Protein AF-A0A2G5C3Y0-F1 (afdb_monomer_lite)

Radius of gyration: 13.21 Å; chains: 1; bounding box: 34×29×29 Å

Secondary structure (DSSP, 8-state):
-HHHHHHHHHHHHHHHHTT-HHHHHHHHHHHHTT-HHHHHHHHHHHHHTTT--TT---BTTB-SHHHHHHHHHHHHHTSGGGGGS-HHHHHHTT--

Organism: Aquilegia coerulea (NCBI:txid218851)

Structure (mmCIF, N/CA/C/O backbone):
data_AF-A0A2G5C3Y0-F1
#
_entry.id   AF-A0A2G5C3Y0-F1
#
loop_
_atom_site.group_PDB
_atom_site.id
_atom_site.type_symbol
_atom_site.label_atom_id
_atom_site.label_alt_id
_atom_site.label_comp_id
_atom_site.label_asym_id
_atom_site.label_entity_id
_atom_site.label_seq_id
_atom_site.pdbx_PDB_ins_code
_atom_site.Cartn_x
_atom_site.Cartn_y
_atom_site.Cartn_z
_atom_site.occupancy
_atom_site.B_iso_or_equiv
_atom_site.auth_seq_id
_atom_site.auth_comp_id
_atom_site.auth_asym_id
_atom_site.auth_atom_id
_atom_site.pdbx_PDB_model_num
ATOM 1 N N . MET A 1 1 ? -18.809 10.802 9.684 1.00 80.88 1 MET A N 1
ATOM 2 C CA . MET A 1 1 ? -18.060 9.533 9.520 1.00 80.88 1 MET A CA 1
ATOM 3 C C . MET A 1 1 ? -18.018 9.011 8.080 1.00 80.88 1 MET A C 1
ATOM 5 O O . MET A 1 1 ? -16.946 9.034 7.498 1.00 80.88 1 MET A O 1
ATOM 9 N N . GLU A 1 2 ? -19.118 8.587 7.445 1.00 91.75 2 GLU A N 1
ATOM 10 C CA . GLU A 1 2 ? -19.053 7.965 6.098 1.00 91.75 2 GLU A CA 1
ATOM 11 C C . GLU A 1 2 ? -18.533 8.908 4.991 1.00 91.75 2 GLU A C 1
ATOM 13 O O . GLU A 1 2 ? -17.651 8.543 4.211 1.00 91.75 2 GLU A O 1
ATOM 18 N N . LYS A 1 3 ? -18.993 10.169 4.970 1.00 94.56 3 LYS A N 1
ATOM 19 C CA . LYS A 1 3 ? -18.468 11.208 4.059 1.00 94.56 3 LYS A CA 1
ATOM 20 C C . LYS A 1 3 ? -16.967 11.456 4.250 1.00 94.56 3 LYS A C 1
ATOM 22 O O . LYS A 1 3 ? -16.248 11.626 3.270 1.00 94.56 3 LYS A O 1
ATOM 27 N N . GLU A 1 4 ? -16.498 11.452 5.496 1.00 94.31 4 GLU A N 1
ATOM 28 C CA . GLU A 1 4 ? -15.078 11.629 5.823 1.00 94.31 4 GLU A CA 1
ATOM 29 C C . GLU A 1 4 ? -14.248 10.427 5.374 1.00 94.31 4 GLU A C 1
ATOM 31 O O . GLU A 1 4 ? -13.191 10.619 4.787 1.00 94.31 4 GLU A O 1
ATOM 36 N N . ILE A 1 5 ? -14.737 9.197 5.582 1.00 95.94 5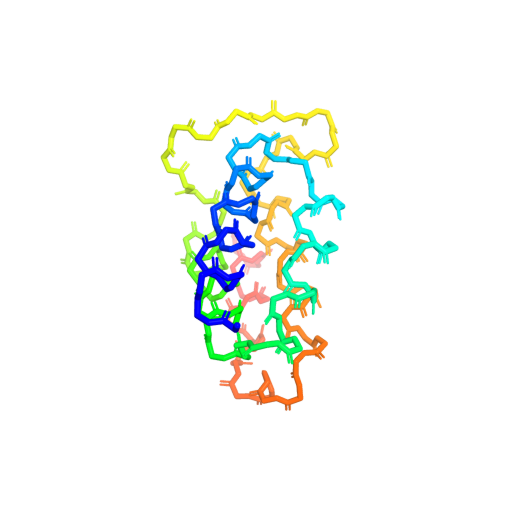 ILE A N 1
ATOM 37 C CA . ILE A 1 5 ? -14.085 7.975 5.089 1.00 95.94 5 ILE A CA 1
ATOM 38 C C . ILE A 1 5 ? -13.979 8.025 3.565 1.00 95.94 5 ILE A C 1
ATOM 40 O O . ILE A 1 5 ? -12.909 7.755 3.026 1.00 95.94 5 ILE A O 1
ATOM 44 N N . LYS A 1 6 ? -15.042 8.429 2.860 1.00 96.50 6 LYS A N 1
ATOM 45 C CA . LYS A 1 6 ? -15.028 8.577 1.397 1.00 96.50 6 LYS A CA 1
ATOM 46 C C . LYS A 1 6 ? -14.001 9.610 0.933 1.00 96.50 6 LYS A C 1
ATOM 48 O O . LYS A 1 6 ? -13.274 9.350 -0.024 1.00 96.50 6 LYS A O 1
ATOM 53 N N . LEU A 1 7 ? -13.937 10.770 1.589 1.00 97.44 7 LEU A N 1
ATOM 54 C CA . LEU A 1 7 ? -12.954 11.806 1.269 1.00 97.44 7 LEU A CA 1
ATOM 55 C C . LEU A 1 7 ? -11.530 11.304 1.526 1.00 97.44 7 LEU A C 1
ATOM 57 O O . LEU A 1 7 ? -10.686 11.395 0.642 1.00 97.44 7 LEU A O 1
ATOM 61 N N . LEU A 1 8 ? -11.286 10.720 2.698 1.00 97.44 8 LEU A N 1
ATOM 62 C CA . LEU A 1 8 ? -9.980 10.199 3.080 1.00 97.44 8 LEU A CA 1
ATOM 63 C C . LEU A 1 8 ? -9.524 9.077 2.143 1.00 97.44 8 LEU A C 1
ATOM 65 O O . LEU A 1 8 ? -8.382 9.088 1.711 1.00 97.44 8 LEU A O 1
ATOM 69 N N . SER A 1 9 ? -10.431 8.183 1.742 1.00 96.50 9 SER A N 1
ATOM 70 C CA . SER A 1 9 ? -10.142 7.119 0.770 1.00 96.50 9 SER A CA 1
ATOM 71 C C . SER A 1 9 ? -9.688 7.691 -0.573 1.00 96.50 9 SER A C 1
ATOM 73 O O . SER A 1 9 ? -8.702 7.227 -1.137 1.00 96.50 9 SER A O 1
ATOM 75 N N . LYS A 1 10 ? -10.362 8.740 -1.069 1.00 96.81 10 LYS A N 1
ATOM 76 C CA . LYS A 1 10 ? -9.956 9.432 -2.302 1.00 96.81 10 LYS A CA 1
ATOM 77 C C . LYS A 1 10 ? -8.577 10.073 -2.165 1.00 96.81 10 LYS A C 1
ATOM 79 O O . LYS A 1 10 ? -7.750 9.919 -3.052 1.00 96.81 10 LYS A O 1
ATOM 84 N N . VAL A 1 11 ? -8.321 10.762 -1.054 1.00 97.88 11 VAL A N 1
ATOM 85 C CA . VAL A 1 11 ? -7.020 11.393 -0.784 1.00 97.88 11 VAL A CA 1
ATOM 86 C C . VAL A 1 11 ? -5.908 10.341 -0.706 1.00 97.88 11 VAL A C 1
ATOM 88 O O . VAL A 1 11 ? -4.864 10.516 -1.327 1.00 97.88 11 VAL A O 1
ATOM 91 N N . THR A 1 12 ? -6.144 9.215 -0.027 1.00 97.62 12 THR A N 1
ATOM 92 C CA . THR A 1 12 ? -5.196 8.094 0.040 1.00 97.62 12 THR A CA 1
ATOM 93 C C . THR A 1 12 ? -4.871 7.543 -1.346 1.00 97.62 12 THR A C 1
ATOM 95 O O . THR A 1 12 ? -3.698 7.423 -1.689 1.00 97.62 12 THR A O 1
ATOM 98 N N . VAL A 1 13 ? -5.881 7.270 -2.176 1.00 95.12 13 VAL A N 1
ATOM 99 C CA . VAL A 1 13 ? -5.661 6.768 -3.543 1.00 95.12 13 VAL A CA 1
ATOM 100 C C . VAL A 1 13 ? -4.956 7.806 -4.425 1.00 95.12 13 VAL A C 1
ATOM 102 O O . VAL A 1 13 ? -4.112 7.433 -5.231 1.00 95.12 13 VAL A O 1
ATOM 105 N N . ASN A 1 14 ? -5.213 9.103 -4.241 1.00 96.38 14 ASN A N 1
ATOM 106 C CA . ASN A 1 14 ? -4.501 10.151 -4.978 1.00 96.38 14 ASN A CA 1
ATOM 107 C C . ASN A 1 14 ? -3.003 10.177 -4.639 1.00 96.38 14 ASN A C 1
ATOM 109 O O . ASN A 1 14 ? -2.175 10.268 -5.540 1.00 96.38 14 ASN A O 1
ATOM 113 N N . HIS A 1 15 ? -2.632 10.063 -3.360 1.00 96.62 15 HIS A N 1
ATOM 114 C CA . HIS A 1 15 ? -1.215 9.997 -2.983 1.00 96.62 15 HIS A CA 1
ATOM 115 C C . HIS A 1 15 ? -0.540 8.705 -3.454 1.00 96.62 15 HIS A C 1
ATOM 117 O O . HIS A 1 15 ? 0.641 8.737 -3.791 1.00 96.62 15 HIS A O 1
ATOM 123 N N . LEU A 1 16 ? -1.282 7.594 -3.531 1.00 95.12 16 LEU A N 1
ATOM 124 C CA . LEU A 1 16 ? -0.811 6.362 -4.169 1.00 95.12 16 LEU A CA 1
ATOM 125 C C . LEU A 1 16 ? -0.562 6.572 -5.669 1.00 95.12 16 LEU A C 1
ATOM 127 O O . LEU A 1 16 ? 0.480 6.172 -6.176 1.00 95.12 16 LEU A O 1
ATOM 131 N N . PHE A 1 17 ? -1.492 7.235 -6.360 1.00 94.62 17 PHE A N 1
ATOM 132 C CA . PHE A 1 17 ? -1.390 7.532 -7.789 1.00 94.62 17 PHE A CA 1
ATOM 133 C C . PHE A 1 17 ? -0.185 8.416 -8.128 1.00 94.62 17 PHE A C 1
ATOM 135 O O . PHE A 1 17 ? 0.446 8.215 -9.157 1.00 94.62 17 PHE A O 1
ATOM 142 N N . LEU A 1 18 ? 0.153 9.361 -7.249 1.00 95.19 18 LEU A N 1
ATOM 143 C CA . LEU A 1 18 ? 1.325 10.236 -7.374 1.00 95.19 18 LEU A CA 1
ATOM 144 C C . LEU A 1 18 ? 2.609 9.635 -6.775 1.00 95.19 18 LEU A C 1
ATOM 146 O O . LEU A 1 18 ? 3.597 10.354 -6.617 1.00 95.19 18 LEU A O 1
ATOM 150 N N . THR A 1 19 ? 2.541 8.382 -6.309 1.00 93.75 19 THR A N 1
ATOM 151 C CA . THR A 1 19 ? 3.604 7.662 -5.590 1.00 93.75 19 THR A CA 1
ATOM 152 C C . THR A 1 19 ? 4.273 8.498 -4.490 1.00 93.75 19 THR A C 1
ATOM 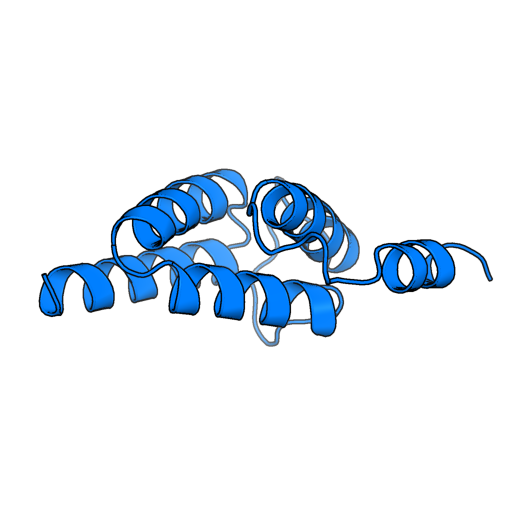154 O O . THR A 1 19 ? 5.466 8.385 -4.209 1.00 93.75 19 THR A O 1
ATOM 157 N N . GLN A 1 20 ? 3.498 9.351 -3.817 1.00 94.88 20 GLN A N 1
ATOM 158 C CA . GLN A 1 20 ? 3.941 10.153 -2.678 1.00 94.88 20 GLN A CA 1
ATOM 159 C C . GLN A 1 20 ? 3.877 9.289 -1.421 1.00 94.88 20 GLN A C 1
ATOM 161 O O . GLN A 1 20 ? 2.960 9.428 -0.609 1.00 94.88 20 GLN A O 1
ATOM 166 N N . PHE A 1 21 ? 4.822 8.354 -1.294 1.00 95.00 21 PHE A N 1
ATOM 167 C CA . PHE A 1 21 ? 4.690 7.231 -0.366 1.00 95.00 21 PHE A CA 1
ATOM 168 C C . PHE A 1 21 ? 4.417 7.653 1.086 1.00 95.00 21 PHE A C 1
ATOM 170 O O . PHE A 1 21 ? 3.492 7.132 1.700 1.00 95.00 21 PHE A O 1
ATOM 177 N N . GLU A 1 22 ? 5.133 8.643 1.625 1.00 95.50 22 GLU A N 1
ATOM 178 C CA . GLU A 1 22 ? 4.911 9.092 3.009 1.00 95.50 22 GLU A CA 1
ATOM 179 C C . GLU A 1 22 ? 3.525 9.724 3.220 1.00 95.50 22 GLU A C 1
ATOM 181 O O . GLU A 1 22 ? 2.864 9.478 4.232 1.00 95.50 22 GLU A O 1
ATOM 186 N N . ALA A 1 23 ? 3.024 10.484 2.240 1.00 96.69 23 ALA A N 1
ATOM 187 C CA . ALA A 1 23 ? 1.674 11.047 2.290 1.00 96.69 23 ALA A CA 1
ATOM 188 C C . ALA A 1 23 ? 0.603 9.950 2.152 1.00 96.69 23 ALA A C 1
ATOM 190 O O . ALA A 1 23 ? -0.406 9.946 2.869 1.00 96.69 23 ALA A O 1
ATOM 191 N N . PHE A 1 24 ? 0.844 8.970 1.280 1.00 96.94 24 PHE A N 1
ATOM 192 C CA . PHE A 1 24 ? 0.027 7.768 1.175 1.00 96.94 24 PHE A CA 1
ATOM 193 C C . PHE A 1 24 ? -0.016 7.021 2.515 1.00 96.94 24 PHE A C 1
ATOM 195 O O . PHE A 1 24 ? -1.103 6.814 3.048 1.00 96.94 24 PHE A O 1
ATOM 202 N N . ARG A 1 25 ? 1.136 6.722 3.128 1.00 96.50 25 ARG A N 1
ATOM 203 C CA . ARG A 1 25 ? 1.241 6.047 4.430 1.00 96.50 25 ARG A CA 1
ATOM 204 C C . ARG A 1 25 ? 0.497 6.806 5.529 1.00 96.50 25 ARG A C 1
ATOM 206 O O . ARG A 1 25 ? -0.302 6.212 6.252 1.00 96.50 25 ARG A O 1
ATOM 213 N N . ALA A 1 26 ? 0.690 8.120 5.637 1.00 97.06 26 ALA A N 1
ATOM 214 C CA . ALA A 1 26 ? 0.028 8.939 6.653 1.00 97.06 26 ALA A CA 1
ATOM 215 C C . ALA A 1 26 ? -1.507 8.922 6.522 1.00 97.06 26 ALA A C 1
ATOM 217 O O . ALA A 1 26 ? -2.238 8.774 7.513 1.00 97.06 26 ALA A O 1
ATOM 218 N N . THR A 1 27 ? -2.016 9.046 5.294 1.00 97.62 27 THR A N 1
ATOM 219 C CA . THR A 1 27 ? -3.464 9.038 5.032 1.00 97.62 27 THR A CA 1
ATOM 220 C C . THR A 1 27 ? -4.061 7.641 5.191 1.00 97.62 27 THR A C 1
ATOM 222 O O . THR A 1 27 ? -5.145 7.503 5.753 1.00 97.62 27 THR A O 1
ATOM 225 N N . LEU A 1 28 ? -3.322 6.600 4.815 1.00 96.69 28 LEU A N 1
ATOM 226 C CA . LEU A 1 28 ? -3.689 5.199 4.985 1.00 96.69 28 LEU A CA 1
ATOM 227 C C . LEU A 1 28 ? -3.781 4.789 6.466 1.00 96.69 28 LEU A C 1
ATOM 229 O O . LEU A 1 28 ? -4.755 4.143 6.861 1.00 96.69 28 LEU A O 1
ATOM 233 N N . LEU A 1 29 ? -2.831 5.207 7.311 1.00 95.50 29 LEU A N 1
ATOM 234 C CA . LEU A 1 29 ? -2.887 5.002 8.767 1.00 95.50 29 LEU A CA 1
ATOM 235 C C . LEU A 1 29 ? -4.031 5.801 9.407 1.00 95.50 29 LEU A C 1
ATOM 237 O O . LEU A 1 29 ? -4.708 5.328 10.324 1.00 95.50 29 LEU A O 1
ATOM 241 N N . SER A 1 30 ? -4.308 6.999 8.891 1.00 95.94 30 SER A N 1
ATOM 242 C CA . SER A 1 30 ? -5.485 7.777 9.290 1.00 95.94 30 SER A CA 1
ATOM 243 C C . SER A 1 30 ? -6.795 7.092 8.886 1.00 95.94 30 SER A C 1
ATOM 245 O O . SER A 1 30 ? -7.787 7.187 9.618 1.00 95.94 30 SER A O 1
ATOM 247 N N . LEU A 1 31 ? -6.803 6.400 7.741 1.00 95.81 31 LEU A N 1
ATOM 248 C CA . LEU A 1 31 ? -7.930 5.611 7.255 1.00 95.81 31 LEU A CA 1
ATOM 249 C C . LEU A 1 31 ? -8.108 4.353 8.100 1.00 95.81 31 LEU A C 1
ATOM 251 O O . LEU A 1 31 ? -9.238 4.067 8.476 1.00 95.81 31 LEU A O 1
ATOM 255 N N . ARG A 1 32 ? -7.022 3.679 8.504 1.00 94.50 32 ARG A N 1
ATOM 256 C CA . ARG A 1 32 ? -7.055 2.510 9.403 1.00 94.50 32 ARG A CA 1
ATOM 257 C C . ARG A 1 32 ? -7.841 2.802 10.680 1.00 94.50 32 ARG A C 1
ATOM 259 O O . ARG A 1 32 ? -8.679 2.000 11.061 1.00 94.50 32 ARG A O 1
ATOM 266 N N . LYS A 1 33 ? -7.648 3.974 11.297 1.00 93.44 33 LYS A N 1
ATOM 267 C CA . LYS A 1 33 ? -8.383 4.380 12.516 1.00 93.44 33 LYS A CA 1
ATOM 268 C C . LYS A 1 33 ? -9.905 4.496 12.326 1.00 93.44 33 LYS A C 1
ATOM 270 O O . LYS A 1 33 ? -10.631 4.488 13.312 1.00 93.44 33 LYS A O 1
ATOM 275 N N . ARG A 1 34 ? -10.387 4.662 11.089 1.00 94.25 34 ARG A N 1
ATOM 276 C CA . ARG A 1 34 ? -11.807 4.901 10.755 1.00 94.25 34 ARG A CA 1
ATOM 277 C C . ARG A 1 34 ? -12.454 3.736 10.003 1.00 94.25 34 ARG A C 1
ATOM 279 O O . ARG A 1 34 ? -13.651 3.519 10.133 1.00 94.25 34 ARG A O 1
ATOM 286 N N . ASN A 1 35 ? -11.675 3.029 9.190 1.00 95.25 35 ASN A N 1
ATOM 287 C CA . ASN A 1 35 ? -12.063 1.859 8.415 1.00 95.25 35 ASN A CA 1
ATOM 288 C C . ASN A 1 35 ? -10.829 0.944 8.223 1.00 95.25 35 ASN A C 1
ATOM 290 O O . ASN A 1 35 ? -10.134 1.041 7.203 1.00 95.25 35 ASN A O 1
ATOM 294 N N . PRO A 1 36 ? -10.530 0.078 9.212 1.00 93.44 36 PRO A N 1
ATOM 295 C CA . PRO A 1 36 ? -9.386 -0.831 9.167 1.00 93.44 36 PRO A CA 1
ATOM 296 C C . PRO A 1 36 ? -9.419 -1.766 7.956 1.00 93.44 36 PRO A C 1
ATOM 298 O O . PRO A 1 36 ? -8.398 -1.944 7.296 1.00 93.44 36 PRO A O 1
ATOM 301 N N . SER A 1 37 ? -10.597 -2.305 7.624 1.00 93.38 37 SER A N 1
ATOM 302 C CA . SER A 1 37 ? -10.782 -3.264 6.531 1.00 93.38 37 SER A CA 1
ATOM 303 C C . SER A 1 37 ? -10.441 -2.663 5.169 1.00 93.38 37 SER A C 1
ATOM 305 O O . SER A 1 37 ? -9.760 -3.300 4.372 1.00 93.38 37 SER A O 1
ATOM 307 N N . LEU A 1 38 ? -10.861 -1.421 4.906 1.00 94.94 38 LEU A N 1
ATOM 308 C CA . LEU A 1 38 ? -10.528 -0.737 3.656 1.00 94.94 38 LEU A CA 1
ATOM 309 C C . LEU A 1 38 ? -9.036 -0.402 3.568 1.00 94.94 38 LEU A C 1
ATOM 311 O O . LEU A 1 38 ? -8.430 -0.577 2.516 1.00 94.94 38 LEU A O 1
ATOM 315 N N . SER A 1 39 ? -8.440 0.060 4.670 1.00 95.31 39 SER A N 1
ATOM 316 C CA . SER A 1 39 ? -7.003 0.349 4.730 1.00 95.31 39 SER A CA 1
ATOM 317 C C . SER A 1 39 ? -6.168 -0.910 4.446 1.00 95.31 39 SER A C 1
ATOM 319 O O . SER A 1 39 ? -5.26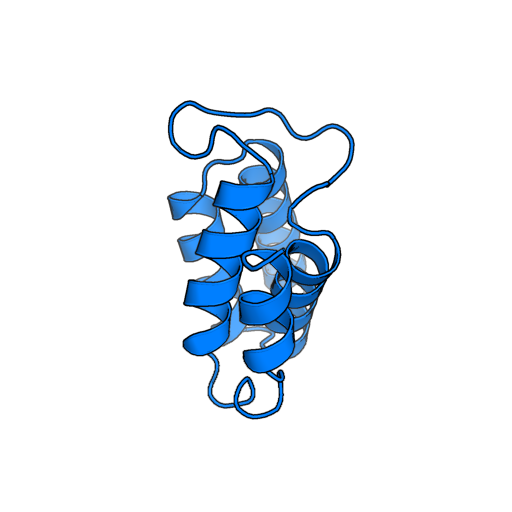4 -0.883 3.610 1.00 95.31 39 SER A O 1
ATOM 321 N N . LEU A 1 40 ? -6.548 -2.040 5.052 1.00 94.62 40 LEU A N 1
ATOM 322 C CA . LEU A 1 40 ? -5.937 -3.344 4.805 1.00 94.62 40 LEU A CA 1
ATOM 323 C C . LEU A 1 40 ? -6.101 -3.790 3.344 1.00 94.62 40 LEU A C 1
ATOM 325 O O . LEU A 1 40 ? -5.123 -4.191 2.716 1.00 94.62 40 LEU A O 1
ATOM 329 N N . ALA A 1 41 ? -7.309 -3.676 2.784 1.00 94.56 41 ALA A N 1
ATOM 330 C CA . ALA A 1 41 ? -7.587 -4.066 1.403 1.00 94.56 41 ALA A CA 1
ATOM 331 C C . ALA A 1 41 ? -6.757 -3.261 0.389 1.00 94.56 41 ALA A C 1
ATOM 333 O O . ALA A 1 41 ? -6.261 -3.825 -0.585 1.00 94.56 41 ALA A O 1
ATOM 334 N N . ILE A 1 42 ? -6.556 -1.959 0.630 1.00 94.44 42 ILE A N 1
ATOM 335 C CA . ILE A 1 42 ? -5.689 -1.115 -0.205 1.00 94.44 42 ILE A CA 1
ATOM 336 C C . ILE A 1 42 ? -4.246 -1.638 -0.175 1.00 94.44 42 ILE A C 1
ATOM 338 O O . ILE A 1 42 ? -3.660 -1.839 -1.236 1.00 94.44 42 ILE A O 1
ATOM 342 N N . LEU A 1 43 ? -3.677 -1.911 1.006 1.00 94.25 43 LEU A N 1
ATOM 343 C CA . LEU A 1 43 ? -2.312 -2.449 1.118 1.00 94.25 43 LEU A CA 1
ATOM 344 C C . LEU A 1 43 ? -2.162 -3.802 0.430 1.00 94.25 43 LEU A C 1
ATOM 346 O O . LEU A 1 43 ? -1.233 -3.998 -0.351 1.00 94.25 43 LEU A O 1
ATOM 350 N N . GLN A 1 44 ? -3.091 -4.723 0.685 1.00 93.12 44 GLN A N 1
ATOM 351 C CA . GLN A 1 44 ? -3.089 -6.043 0.060 1.00 93.12 44 GLN A CA 1
ATOM 352 C C . GLN A 1 44 ? -3.182 -5.939 -1.466 1.00 93.12 44 GLN A C 1
ATOM 354 O O . GLN A 1 44 ? -2.490 -6.675 -2.168 1.00 93.12 44 GLN A O 1
ATOM 359 N N . ALA A 1 45 ? -3.968 -5.002 -2.000 1.00 93.75 45 ALA A N 1
ATOM 360 C CA . ALA A 1 45 ? -4.068 -4.766 -3.439 1.00 93.75 45 ALA A CA 1
ATOM 361 C C . ALA A 1 45 ? -2.764 -4.226 -4.053 1.00 93.75 45 ALA A C 1
ATOM 363 O O . ALA A 1 45 ? -2.413 -4.606 -5.171 1.00 93.75 45 ALA A O 1
ATOM 364 N N . VAL A 1 46 ? -2.032 -3.363 -3.341 1.00 94.38 46 VAL A N 1
ATOM 365 C CA . VAL A 1 46 ? -0.720 -2.866 -3.794 1.00 94.38 46 VAL A CA 1
ATOM 366 C C . VAL A 1 46 ? 0.311 -4.000 -3.780 1.00 94.38 46 VAL A C 1
ATOM 368 O O . VAL A 1 46 ? 1.009 -4.220 -4.770 1.00 94.38 46 VAL A O 1
ATOM 371 N N . VAL A 1 47 ? 0.380 -4.746 -2.674 1.00 93.50 47 VAL A N 1
ATOM 372 C CA . VAL A 1 47 ? 1.351 -5.829 -2.461 1.00 93.50 47 VAL A CA 1
ATOM 373 C C . VAL A 1 47 ? 1.112 -7.002 -3.414 1.00 93.50 47 VAL A C 1
ATOM 375 O O . VAL A 1 47 ? 2.054 -7.466 -4.050 1.00 93.50 47 VAL A O 1
ATOM 378 N N . SER A 1 48 ? -0.138 -7.447 -3.581 1.00 91.06 48 SER A N 1
ATOM 379 C CA . SER A 1 48 ? -0.492 -8.563 -4.479 1.00 91.06 48 SER A CA 1
ATOM 380 C C . SER A 1 48 ? -0.179 -8.285 -5.951 1.00 91.06 48 SER A C 1
ATOM 382 O O . SER A 1 48 ? 0.116 -9.210 -6.702 1.00 91.06 48 SER A O 1
ATOM 384 N N . GLN A 1 49 ? -0.187 -7.017 -6.365 1.00 92.56 49 GLN A N 1
ATOM 385 C CA . GLN A 1 49 ? 0.213 -6.606 -7.713 1.00 92.56 49 GLN A CA 1
ATOM 386 C C . GLN A 1 49 ? 1.721 -6.343 -7.840 1.00 92.56 49 GLN A C 1
ATOM 388 O O . GLN A 1 49 ? 2.183 -5.941 -8.908 1.00 92.56 49 GLN A O 1
ATOM 393 N N . GLY A 1 50 ? 2.505 -6.510 -6.770 1.00 88.75 50 GLY A N 1
ATOM 394 C CA . GLY A 1 50 ? 3.918 -6.132 -6.756 1.00 88.75 50 GLY A CA 1
ATOM 395 C C . GLY A 1 50 ? 4.120 -4.650 -7.091 1.00 88.75 50 GLY A C 1
ATOM 396 O O . GLY A 1 50 ? 5.065 -4.301 -7.793 1.00 88.75 50 GLY A O 1
ATOM 397 N N . GLY A 1 51 ? 3.184 -3.788 -6.670 1.00 89.50 51 GLY A N 1
ATOM 398 C CA . GLY A 1 51 ? 3.191 -2.353 -6.961 1.00 89.50 51 GLY A CA 1
ATOM 399 C C . GLY A 1 51 ? 2.916 -1.992 -8.426 1.00 89.50 51 GLY A C 1
ATOM 400 O O . GLY A 1 51 ? 2.975 -0.816 -8.778 1.00 89.50 51 GLY A O 1
ATOM 401 N N . LYS A 1 52 ? 2.598 -2.967 -9.293 1.00 90.69 52 LYS A N 1
ATOM 402 C CA . LYS A 1 52 ? 2.300 -2.759 -10.721 1.00 90.69 52 LYS A CA 1
ATOM 403 C C . LYS A 1 52 ? 0.871 -2.257 -10.923 1.00 90.69 52 LYS A C 1
ATOM 405 O O . LYS A 1 52 ? 0.017 -2.953 -11.465 1.00 90.69 52 LYS A O 1
ATOM 410 N N . ILE A 1 53 ? 0.610 -1.039 -10.469 1.00 89.56 53 ILE A N 1
ATOM 411 C CA . ILE A 1 53 ? -0.680 -0.370 -10.644 1.00 89.56 53 ILE A CA 1
ATOM 412 C C . ILE A 1 53 ? -0.650 0.389 -11.971 1.00 89.56 53 ILE A C 1
ATOM 414 O O . ILE A 1 53 ? 0.365 0.973 -12.344 1.00 89.56 53 ILE A O 1
ATOM 418 N N . LYS A 1 54 ? -1.754 0.353 -12.718 1.00 87.88 54 LYS A N 1
ATOM 419 C CA . LYS A 1 54 ? -1.853 1.069 -13.993 1.00 87.88 54 LYS A CA 1
ATOM 420 C C . LYS A 1 54 ? -1.877 2.580 -13.763 1.00 87.88 54 LYS A C 1
ATOM 422 O O . LYS A 1 54 ? -2.469 3.045 -12.796 1.00 87.88 54 LYS A O 1
ATOM 427 N N . GLU A 1 55 ? -1.266 3.310 -14.693 1.00 87.50 55 GLU A N 1
ATOM 428 C CA . GLU A 1 55 ? -1.363 4.774 -14.828 1.00 87.50 55 GLU A CA 1
ATOM 429 C C . GLU A 1 55 ? -0.794 5.605 -13.667 1.00 87.50 55 GLU A C 1
ATOM 431 O O . GLU A 1 55 ? -0.915 6.824 -13.696 1.00 87.50 55 GLU A O 1
ATOM 436 N N . ILE A 1 56 ? -0.126 4.996 -12.683 1.00 91.56 56 ILE A N 1
ATOM 437 C CA . ILE A 1 56 ? 0.528 5.751 -11.607 1.00 91.56 56 ILE A CA 1
ATOM 438 C C . ILE A 1 56 ? 1.714 6.574 -12.124 1.00 91.56 56 ILE A C 1
ATOM 440 O O . ILE A 1 56 ? 2.473 6.145 -12.996 1.00 91.56 56 ILE A O 1
ATOM 444 N N . LEU A 1 57 ? 1.864 7.768 -11.558 1.00 90.50 57 LEU A N 1
ATOM 445 C CA . LEU A 1 57 ? 2.948 8.698 -11.837 1.00 90.50 57 LEU A CA 1
ATOM 446 C C . LEU A 1 57 ? 4.061 8.469 -10.820 1.00 90.50 57 LEU A C 1
ATOM 448 O O . LEU A 1 57 ? 3.885 8.789 -9.648 1.00 90.50 57 LEU A O 1
ATOM 452 N N . TRP A 1 58 ? 5.187 7.922 -11.276 1.00 91.12 58 TRP A N 1
ATOM 453 C CA . TRP A 1 58 ? 6.357 7.687 -10.432 1.00 91.12 58 TRP A CA 1
ATOM 454 C C . TRP A 1 58 ? 6.999 9.000 -9.982 1.00 91.12 58 TRP A C 1
ATOM 456 O O . TRP A 1 58 ? 7.051 9.979 -10.728 1.00 91.12 58 TRP A O 1
ATOM 466 N N . SER A 1 59 ? 7.525 8.989 -8.764 1.00 88.31 59 SER A N 1
ATOM 467 C CA . SER A 1 59 ? 8.152 10.124 -8.098 1.00 88.31 59 SER A CA 1
ATOM 468 C C . 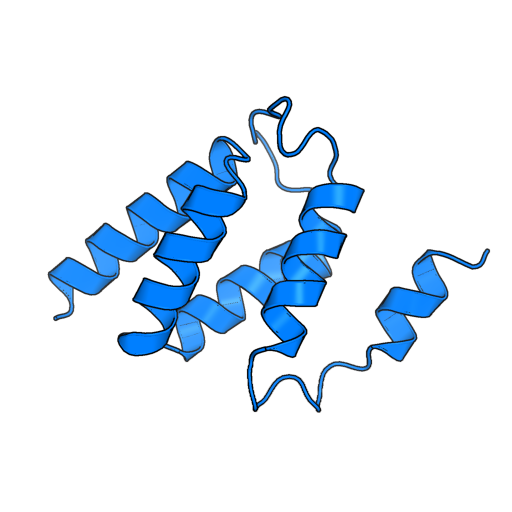SER A 1 59 ? 9.564 9.747 -7.664 1.00 88.31 59 SER A C 1
ATOM 470 O O . SER A 1 59 ? 9.900 8.569 -7.536 1.00 88.31 59 SER A O 1
ATOM 472 N N . ASP A 1 60 ? 10.392 10.740 -7.354 1.00 87.94 60 ASP A N 1
ATOM 473 C CA . ASP A 1 60 ? 11.745 10.473 -6.851 1.00 87.94 60 ASP A CA 1
ATOM 474 C C . ASP A 1 60 ? 11.734 9.755 -5.490 1.00 87.94 60 ASP A C 1
ATOM 476 O O . ASP A 1 60 ? 12.652 9.002 -5.171 1.00 87.94 60 ASP A O 1
ATOM 480 N N . SER A 1 61 ? 10.678 9.948 -4.689 1.00 82.25 61 SER A N 1
ATOM 481 C CA . SER A 1 61 ? 10.519 9.287 -3.387 1.00 82.25 61 SER A CA 1
ATOM 482 C C . SER A 1 61 ? 10.053 7.834 -3.496 1.00 82.25 61 SER A C 1
ATOM 484 O O . SER A 1 61 ? 10.264 7.051 -2.571 1.00 82.25 61 SER A O 1
ATOM 486 N N . CYS A 1 62 ? 9.435 7.452 -4.612 1.00 88.50 62 CYS A N 1
ATOM 487 C CA . CYS A 1 62 ? 9.055 6.082 -4.907 1.00 88.50 62 CYS A CA 1
ATOM 488 C C . CYS A 1 62 ? 9.093 5.884 -6.423 1.00 88.50 62 CYS A C 1
ATOM 490 O O . CYS A 1 62 ? 8.140 6.205 -7.129 1.00 88.50 62 CYS A O 1
ATOM 492 N N . SER A 1 63 ? 10.229 5.387 -6.911 1.00 90.44 63 SER A N 1
ATOM 493 C CA . SER A 1 63 ? 10.591 5.408 -8.332 1.00 90.44 63 SER A CA 1
ATOM 494 C C . SER A 1 63 ? 10.324 4.100 -9.076 1.00 90.44 63 SER A C 1
ATOM 496 O O . SER A 1 63 ? 10.550 4.020 -10.283 1.00 90.44 63 SER A O 1
ATOM 498 N N . SER A 1 64 ? 9.873 3.050 -8.382 1.00 92.75 64 SER A N 1
ATOM 499 C CA . SER A 1 64 ? 9.631 1.751 -9.009 1.00 92.75 64 SER A CA 1
ATOM 500 C C . SER A 1 64 ? 8.488 0.960 -8.360 1.00 92.75 64 SER A C 1
ATOM 502 O O . SER A 1 64 ? 8.246 1.09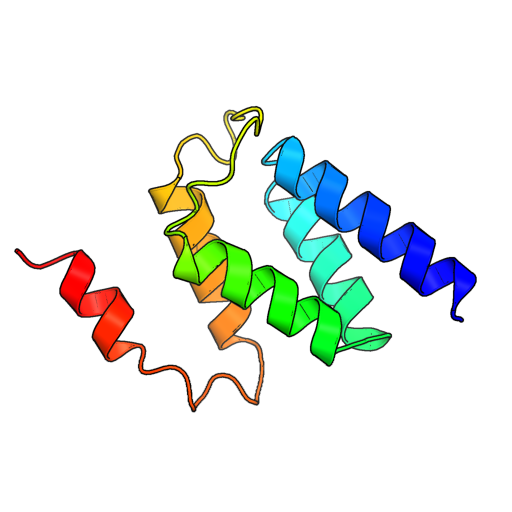6 -7.155 1.00 92.75 64 SER A O 1
ATOM 504 N N . PRO A 1 65 ? 7.833 0.062 -9.126 1.00 93.38 65 PRO A N 1
ATOM 505 C CA . PRO A 1 65 ? 6.815 -0.854 -8.607 1.00 93.38 65 PRO A CA 1
ATOM 506 C C . PRO A 1 65 ? 7.300 -1.691 -7.428 1.00 93.38 65 PRO A C 1
ATOM 508 O O . PRO A 1 65 ? 6.616 -1.779 -6.411 1.00 93.38 65 PRO A O 1
ATOM 511 N N . SER A 1 66 ? 8.502 -2.260 -7.533 1.00 92.88 66 SER A N 1
ATOM 512 C CA . SER A 1 66 ? 9.065 -3.110 -6.484 1.00 92.88 66 SER A CA 1
ATOM 513 C C . SER A 1 66 ? 9.288 -2.334 -5.187 1.00 92.88 66 SER A C 1
ATOM 515 O O . SER A 1 66 ? 8.988 -2.850 -4.114 1.00 92.88 66 SER A O 1
ATOM 517 N N . LEU A 1 67 ? 9.741 -1.077 -5.277 1.00 93.94 67 LEU A N 1
ATOM 518 C CA . LEU A 1 67 ? 9.900 -0.210 -4.110 1.00 93.94 67 LEU A CA 1
ATOM 519 C C . LEU A 1 67 ? 8.546 0.106 -3.460 1.00 93.94 67 LEU A C 1
ATOM 521 O O . LEU A 1 67 ? 8.419 -0.000 -2.243 1.00 93.94 67 LEU A O 1
ATOM 525 N N . LEU A 1 68 ? 7.520 0.427 -4.255 1.00 95.25 68 LEU A N 1
ATOM 526 C CA . LEU A 1 68 ? 6.162 0.658 -3.749 1.00 95.25 68 LEU A CA 1
ATOM 527 C C . LEU A 1 68 ? 5.599 -0.581 -3.040 1.00 95.25 68 LEU A C 1
ATOM 529 O O . LEU A 1 68 ? 5.001 -0.467 -1.967 1.00 95.25 68 LEU A O 1
ATOM 533 N N . ALA A 1 69 ? 5.797 -1.761 -3.629 1.00 95.12 69 ALA A N 1
ATOM 534 C CA . ALA A 1 69 ? 5.351 -3.032 -3.071 1.00 95.12 69 ALA A CA 1
ATOM 535 C C . ALA A 1 69 ? 6.057 -3.348 -1.754 1.00 95.12 69 ALA A C 1
ATOM 537 O O . ALA A 1 69 ? 5.400 -3.680 -0.770 1.00 95.12 69 ALA A O 1
ATOM 538 N N . TRP A 1 70 ? 7.382 -3.201 -1.732 1.00 94.44 70 TRP A N 1
ATOM 539 C CA . TRP A 1 70 ? 8.209 -3.453 -0.559 1.00 94.44 70 TRP A CA 1
ATOM 540 C C . TRP A 1 70 ? 7.844 -2.519 0.596 1.00 94.44 70 TRP A C 1
ATOM 542 O O . TRP A 1 70 ? 7.544 -2.987 1.692 1.00 94.44 70 TRP A O 1
ATOM 552 N N . LEU A 1 71 ? 7.762 -1.211 0.340 1.00 95.00 71 LEU A N 1
ATOM 553 C CA . LEU A 1 71 ? 7.358 -0.235 1.350 1.00 95.00 71 LEU A CA 1
ATOM 554 C C . LEU A 1 71 ? 5.932 -0.503 1.866 1.00 95.00 71 LEU A C 1
ATOM 556 O O . LEU A 1 71 ? 5.677 -0.433 3.067 1.00 95.00 71 LEU A O 1
ATOM 560 N N . SER A 1 72 ? 5.000 -0.863 0.979 1.00 95.06 72 SER A N 1
ATOM 561 C CA . SER A 1 72 ? 3.629 -1.223 1.374 1.00 95.06 72 SER A CA 1
ATOM 562 C C . SER A 1 72 ? 3.584 -2.508 2.201 1.00 95.06 72 SER A C 1
ATOM 564 O O . SER A 1 72 ? 2.805 -2.594 3.147 1.00 95.06 72 SER A O 1
ATOM 566 N N . ALA A 1 73 ? 4.437 -3.490 1.895 1.00 93.69 73 ALA A N 1
ATOM 567 C CA . ALA A 1 73 ? 4.567 -4.706 2.688 1.00 93.69 73 ALA A CA 1
ATOM 568 C C . ALA A 1 73 ? 5.082 -4.395 4.100 1.00 93.69 73 ALA A C 1
ATOM 570 O O . ALA A 1 73 ? 4.537 -4.930 5.058 1.00 93.69 73 ALA A O 1
ATOM 571 N N . LEU A 1 74 ? 6.046 -3.477 4.256 1.00 93.31 74 LEU A N 1
ATOM 572 C CA . LEU A 1 74 ? 6.491 -3.029 5.581 1.00 93.31 74 LEU A CA 1
ATOM 573 C C . LEU A 1 74 ? 5.347 -2.419 6.398 1.00 93.31 74 LEU A C 1
ATOM 575 O O . LEU A 1 74 ? 5.178 -2.767 7.561 1.00 93.31 74 LEU A O 1
ATOM 579 N N . VAL A 1 75 ? 4.521 -1.564 5.785 1.00 93.31 75 VAL A N 1
ATOM 580 C CA . VAL A 1 75 ? 3.343 -0.993 6.463 1.00 93.31 75 VAL A CA 1
ATOM 581 C C . VAL A 1 75 ? 2.327 -2.079 6.814 1.00 93.31 75 VAL A C 1
ATOM 583 O O . VAL A 1 75 ? 1.701 -2.022 7.867 1.00 93.31 75 VAL A O 1
ATOM 586 N N . LEU A 1 76 ? 2.164 -3.082 5.953 1.00 91.38 76 LEU A N 1
ATOM 587 C CA . LEU A 1 76 ? 1.261 -4.203 6.184 1.00 91.38 76 LEU A CA 1
ATOM 588 C C . LEU A 1 76 ? 1.675 -5.0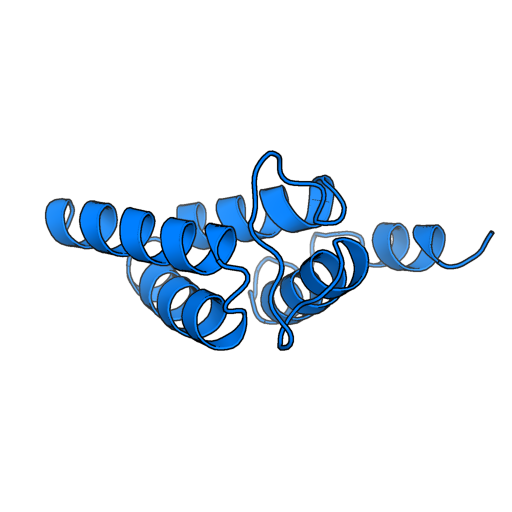30 7.406 1.00 91.38 76 LEU A C 1
ATOM 590 O O . LEU A 1 76 ? 0.800 -5.429 8.162 1.00 91.38 76 LEU A O 1
ATOM 594 N N . LEU A 1 77 ? 2.975 -5.205 7.664 1.00 88.56 77 LEU A N 1
ATOM 595 C CA . LEU A 1 77 ? 3.478 -5.862 8.881 1.00 88.56 77 LEU A CA 1
ATOM 596 C C . LEU A 1 77 ? 3.079 -5.139 10.175 1.00 88.56 77 LEU A C 1
ATOM 598 O O . LEU A 1 77 ? 3.001 -5.769 11.225 1.00 88.56 77 LEU A O 1
ATOM 602 N N . GLU A 1 78 ? 2.804 -3.833 10.116 1.00 87.31 78 GLU A N 1
ATOM 603 C CA . GLU A 1 78 ? 2.330 -3.051 11.266 1.00 87.31 78 GLU A CA 1
ATOM 604 C C . GLU A 1 78 ? 0.832 -3.281 11.570 1.00 87.31 78 GLU A C 1
ATOM 606 O O . GLU A 1 78 ? 0.289 -2.711 12.524 1.00 87.31 78 GLU A O 1
ATOM 611 N N . PHE A 1 79 ? 0.109 -4.045 10.743 1.00 83.56 79 PHE A N 1
ATOM 612 C CA . PHE A 1 79 ? -1.280 -4.422 11.004 1.00 83.56 79 PHE A CA 1
ATOM 613 C C . PHE A 1 79 ? -1.290 -5.700 11.848 1.00 83.56 79 PHE A C 1
ATOM 615 O O . PHE A 1 79 ? -0.766 -6.721 11.418 1.00 83.56 79 PHE A O 1
ATOM 622 N N . ASP A 1 80 ? -1.921 -5.662 13.026 1.00 68.44 80 ASP A N 1
ATOM 623 C CA . ASP A 1 80 ? -1.937 -6.784 13.985 1.00 68.44 80 ASP A CA 1
ATOM 624 C C . ASP A 1 80 ? -2.487 -8.098 13.380 1.00 68.44 80 ASP A C 1
ATOM 626 O O . ASP A 1 80 ? -2.061 -9.191 13.753 1.00 68.44 80 ASP A O 1
ATOM 630 N N . ASP A 1 81 ? -3.367 -7.995 12.376 1.00 56.84 81 ASP A N 1
ATOM 631 C CA . ASP A 1 81 ? -3.953 -9.125 11.636 1.00 56.84 81 ASP A CA 1
ATOM 632 C C . ASP A 1 81 ? -3.092 -9.636 10.459 1.00 56.84 81 ASP A C 1
ATOM 634 O O . ASP A 1 81 ? -3.425 -10.645 9.829 1.00 56.84 81 ASP A O 1
ATOM 638 N N . ALA A 1 82 ? -1.980 -8.970 10.124 1.00 51.44 82 ALA A N 1
ATOM 639 C CA . ALA A 1 82 ? -1.118 -9.350 8.999 1.00 51.44 82 ALA A CA 1
ATOM 640 C C . ALA A 1 82 ? -0.218 -10.560 9.289 1.00 51.44 82 ALA A C 1
ATOM 642 O O . ALA A 1 82 ? 0.447 -11.064 8.387 1.00 51.44 82 ALA A O 1
ATOM 643 N N . THR A 1 83 ? -0.276 -11.103 10.507 1.00 46.00 83 THR A N 1
ATOM 644 C CA . THR A 1 83 ? 0.332 -12.389 10.889 1.00 46.00 83 THR A CA 1
ATOM 645 C C . THR A 1 83 ? -0.211 -13.593 10.102 1.00 46.00 83 THR A C 1
ATOM 647 O O . THR A 1 83 ? 0.326 -14.689 10.228 1.00 46.00 83 THR A O 1
ATOM 650 N N . LYS A 1 84 ? -1.230 -13.410 9.246 1.00 49.53 84 LYS A N 1
ATOM 651 C CA . LYS A 1 84 ? -1.727 -14.425 8.294 1.00 49.53 84 LYS A CA 1
ATOM 652 C C . LYS A 1 84 ? -1.368 -14.173 6.828 1.00 49.53 84 LYS A C 1
ATOM 654 O O . LYS A 1 84 ? -1.878 -14.868 5.952 1.00 49.53 84 LYS A O 1
ATOM 659 N N . ILE A 1 85 ? -0.532 -13.184 6.530 1.00 50.72 85 ILE A N 1
ATOM 660 C CA . ILE A 1 85 ? 0.114 -13.112 5.221 1.00 50.72 85 ILE A CA 1
ATOM 661 C C . ILE A 1 85 ? 1.401 -13.907 5.351 1.00 50.72 85 ILE A C 1
ATOM 663 O O . ILE A 1 85 ? 2.273 -13.535 6.131 1.00 50.72 85 ILE A O 1
ATOM 667 N N . ASP A 1 86 ? 1.503 -15.009 4.607 1.00 47.31 86 ASP A N 1
ATOM 668 C CA . ASP A 1 86 ? 2.754 -15.742 4.438 1.00 47.31 86 ASP A CA 1
ATOM 669 C C . ASP A 1 86 ? 3.789 -14.792 3.822 1.00 47.31 86 ASP A C 1
ATOM 671 O O . ASP A 1 86 ? 3.960 -14.695 2.609 1.00 47.31 86 ASP A O 1
ATOM 675 N N . ILE A 1 87 ? 4.504 -14.075 4.686 1.00 51.84 87 ILE A N 1
ATOM 676 C CA . ILE A 1 87 ? 5.710 -13.291 4.391 1.00 51.84 87 ILE A CA 1
ATOM 677 C C . ILE A 1 87 ? 6.727 -14.143 3.616 1.00 51.84 87 ILE A C 1
ATOM 679 O O . ILE A 1 87 ? 7.511 -13.623 2.822 1.00 51.84 87 ILE A O 1
ATOM 683 N N . PHE A 1 88 ? 6.640 -15.467 3.769 1.00 50.19 88 PHE A N 1
ATOM 684 C CA . PHE A 1 88 ? 7.346 -16.464 2.976 1.00 50.19 88 PHE A CA 1
ATOM 685 C C . PHE A 1 88 ? 7.148 -16.301 1.456 1.00 50.19 88 PHE A C 1
ATOM 687 O O . PHE A 1 88 ? 8.102 -16.464 0.699 1.00 50.19 88 PHE A O 1
ATOM 694 N N . PHE A 1 89 ? 5.957 -15.908 0.992 1.00 51.75 89 PHE A N 1
ATOM 695 C CA . PHE A 1 89 ? 5.660 -15.717 -0.435 1.00 51.75 89 PHE A CA 1
ATOM 696 C C . PHE A 1 89 ? 6.282 -14.431 -1.012 1.00 51.75 89 PHE A C 1
ATOM 698 O O . PHE A 1 89 ? 6.632 -14.384 -2.190 1.00 51.75 89 PHE A O 1
ATOM 705 N N . LEU A 1 90 ? 6.470 -13.399 -0.181 1.00 51.75 90 LEU A N 1
ATOM 706 C CA . LEU A 1 90 ? 7.154 -12.151 -0.555 1.00 51.75 90 LEU A CA 1
ATOM 707 C C . LEU A 1 90 ? 8.680 -12.312 -0.589 1.00 51.75 90 LEU A C 1
ATOM 709 O O . LEU A 1 90 ? 9.331 -11.727 -1.451 1.00 51.75 90 LEU A O 1
ATOM 713 N N . LEU A 1 91 ? 9.246 -13.127 0.308 1.00 52.38 91 LEU A N 1
ATOM 714 C CA . LEU A 1 91 ? 10.678 -13.456 0.316 1.00 52.38 91 LEU A CA 1
ATOM 715 C C . LEU A 1 91 ? 11.085 -14.354 -0.865 1.00 52.38 91 LEU A C 1
ATOM 717 O O . LEU A 1 91 ? 12.161 -14.161 -1.425 1.00 52.38 91 LEU A O 1
ATOM 721 N N . LEU A 1 92 ? 10.222 -15.285 -1.290 1.00 53.09 92 LEU A N 1
ATOM 722 C CA . LEU A 1 92 ? 10.499 -16.183 -2.422 1.00 53.09 92 LEU A CA 1
ATOM 723 C C . LEU A 1 92 ? 10.556 -15.469 -3.783 1.00 53.09 92 LEU A C 1
ATOM 725 O O . LEU A 1 92 ? 11.293 -15.905 -4.661 1.00 53.09 92 LEU A O 1
ATOM 729 N N . LEU A 1 93 ? 9.852 -14.346 -3.963 1.00 50.06 93 LEU A N 1
ATOM 730 C CA . LEU A 1 93 ? 9.870 -13.588 -5.225 1.00 50.06 93 LEU A CA 1
ATOM 731 C C . LEU A 1 93 ? 11.165 -12.790 -5.465 1.00 50.06 93 LEU A C 1
ATOM 733 O O . LEU A 1 93 ? 11.368 -12.296 -6.570 1.00 50.06 93 LEU A O 1
ATOM 737 N N . HIS A 1 94 ? 12.043 -12.674 -4.464 1.00 50.94 94 HIS A N 1
ATOM 738 C CA . HIS A 1 94 ? 13.357 -12.029 -4.591 1.00 50.94 94 HIS A CA 1
ATOM 739 C C . HIS A 1 94 ? 14.529 -13.029 -4.625 1.00 50.94 94 HIS A C 1
ATOM 741 O O . HIS A 1 94 ? 15.687 -12.611 -4.593 1.00 50.94 94 HIS A O 1
ATOM 747 N N . GLY A 1 95 ? 14.238 -14.333 -4.698 1.00 49.06 95 GLY A N 1
ATOM 748 C CA . GLY A 1 95 ? 15.225 -15.410 -4.642 1.00 49.06 95 GLY A CA 1
ATOM 749 C C . GLY A 1 95 ? 15.040 -16.484 -5.713 1.00 49.06 95 GLY A C 1
ATOM 750 O O . GLY A 1 95 ? 14.992 -17.656 -5.356 1.00 49.06 95 GLY A O 1
ATOM 751 N N . THR A 1 96 ? 14.959 -16.091 -6.989 1.00 39.56 96 THR A N 1
ATOM 752 C CA . THR A 1 96 ? 15.327 -16.897 -8.176 1.00 39.56 96 THR A CA 1
ATOM 753 C C . THR A 1 96 ? 15.686 -15.977 -9.328 1.00 39.56 96 THR A C 1
ATOM 755 O O . THR A 1 96 ? 14.860 -15.074 -9.598 1.00 39.56 96 THR A O 1
#

Foldseek 3Di:
DVVVLVVLLVQLVVCLLQVVPVSNLVSLVVSCVVPVPVSLVVLCVLQVCLQPDPNRHADPVGHDSVSSNVSSVVSLVVDPPSVPPPVVVVVVVVPD

pLDDT: mean 85.87, std 16.54, range [39.56, 97.88]

Sequence (96 aa):
MEKEIKLLSKVTVNHLFLTQFEAFRATLLSLRKRNPSLSLAILQAVVSQGGKIKEILWSDSCSSPSLLAWLSALVLLEFDDATKIDIFFLLLLHGT